Protein AF-A0A6V7IR27-F1 (afdb_monomer_lite)

Sequence (66 aa):
SGAIMGTVSYICMQYPDLKVAIVFLPMFGFTAASALKGLLCMDSLGCLFGWRFFDHAAHLGGALWG

Structure (mmCIF, N/CA/C/O backbone):
data_AF-A0A6V7IR27-F1
#
_entry.id   AF-A0A6V7IR27-F1
#
loop_
_atom_site.group_PDB
_atom_site.id
_atom_site.type_symbol
_atom_site.label_atom_id
_atom_site.label_alt_id
_atom_site.label_comp_id
_atom_site.label_asym_id
_atom_site.label_entity_id
_atom_site.label_seq_id
_atom_site.pdbx_PDB_ins_code
_atom_site.Cartn_x
_atom_site.Cartn_y
_atom_site.Cartn_z
_atom_site.occupancy
_atom_site.B_iso_or_equiv
_atom_site.auth_seq_id
_atom_site.auth_comp_id
_atom_site.auth_asym_id
_atom_site.auth_atom_id
_atom_site.pdbx_PDB_model_num
ATOM 1 N N . SER A 1 1 ? -2.366 -5.346 -10.572 1.00 78.44 1 SER A N 1
ATOM 2 C CA . SER A 1 1 ? -2.860 -5.385 -9.172 1.00 78.44 1 SER A CA 1
ATOM 3 C C . SER A 1 1 ? -3.432 -4.060 -8.641 1.00 78.44 1 SER A C 1
ATOM 5 O O . SER A 1 1 ? -4.096 -4.091 -7.612 1.00 78.44 1 SER A O 1
ATOM 7 N N . GLY A 1 2 ? -3.243 -2.907 -9.303 1.00 90.19 2 GLY A N 1
ATOM 8 C CA . GLY A 1 2 ? -3.652 -1.594 -8.767 1.00 90.19 2 GLY A CA 1
ATOM 9 C C . GLY A 1 2 ? -5.119 -1.453 -8.333 1.00 90.19 2 GLY A C 1
ATOM 10 O O . GLY A 1 2 ? -5.379 -0.853 -7.301 1.00 90.19 2 GLY A O 1
ATOM 11 N N . ALA A 1 3 ? -6.074 -2.081 -9.029 1.00 95.25 3 ALA A N 1
ATOM 12 C CA . ALA A 1 3 ? -7.487 -2.064 -8.621 1.00 95.25 3 ALA A CA 1
ATOM 13 C C . ALA A 1 3 ? -7.732 -2.701 -7.235 1.00 95.25 3 ALA A C 1
ATOM 15 O O . ALA A 1 3 ? -8.574 -2.235 -6.468 1.00 95.25 3 ALA A O 1
ATOM 16 N N . ILE A 1 4 ? -6.961 -3.741 -6.893 1.00 94.50 4 ILE A N 1
ATOM 17 C CA . ILE A 1 4 ? -7.009 -4.369 -5.567 1.00 94.50 4 ILE A CA 1
ATOM 18 C C . ILE A 1 4 ? -6.492 -3.373 -4.535 1.00 94.50 4 ILE A C 1
ATOM 20 O O . ILE A 1 4 ? -7.148 -3.155 -3.522 1.00 94.50 4 ILE A O 1
ATOM 24 N N . MET A 1 5 ? -5.355 -2.730 -4.821 1.00 95.88 5 MET A N 1
ATOM 2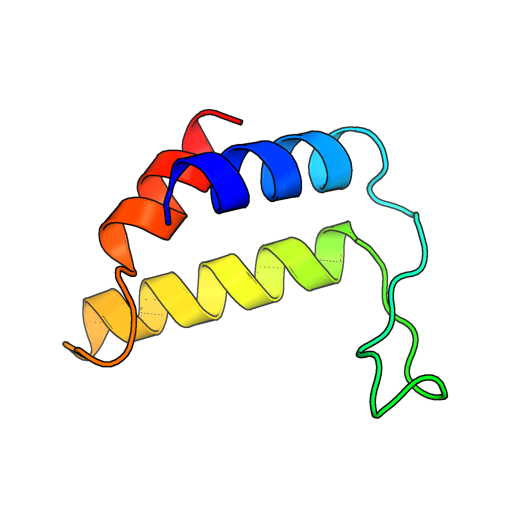5 C CA . MET A 1 5 ? -4.784 -1.743 -3.911 1.00 95.88 5 MET A CA 1
ATOM 26 C C . MET A 1 5 ? -5.716 -0.548 -3.699 1.00 95.88 5 MET A C 1
ATOM 28 O O . MET A 1 5 ? -5.852 -0.117 -2.565 1.00 95.88 5 MET A O 1
ATOM 32 N N . GLY A 1 6 ? -6.417 -0.082 -4.737 1.00 96.00 6 GLY A N 1
ATOM 33 C CA . GLY A 1 6 ? -7.438 0.960 -4.592 1.00 96.00 6 GLY A CA 1
ATOM 34 C C . GLY A 1 6 ? -8.616 0.525 -3.716 1.00 96.00 6 GLY A C 1
ATOM 35 O O . GLY A 1 6 ? -9.074 1.258 -2.851 1.00 96.00 6 GLY A O 1
ATOM 36 N N . THR A 1 7 ? -9.078 -0.719 -3.846 1.00 95.88 7 THR A N 1
ATOM 37 C CA . THR A 1 7 ? -10.136 -1.215 -2.947 1.00 95.88 7 THR A CA 1
ATOM 38 C C . THR A 1 7 ? -9.642 -1.304 -1.497 1.00 95.88 7 THR A C 1
ATOM 40 O O . THR A 1 7 ? -10.365 -0.958 -0.564 1.00 95.88 7 THR A O 1
ATOM 43 N N . VAL A 1 8 ? -8.397 -1.748 -1.296 1.00 95.12 8 VAL A N 1
ATOM 44 C CA . VAL A 1 8 ? -7.772 -1.842 0.031 1.00 95.12 8 VAL A CA 1
ATOM 45 C C . VAL A 1 8 ? -7.568 -0.456 0.643 1.00 95.12 8 VAL A C 1
ATOM 47 O O . VAL A 1 8 ? -7.934 -0.264 1.801 1.00 95.12 8 VAL A O 1
ATOM 50 N N . SER A 1 9 ? -7.032 0.512 -0.109 1.00 95.50 9 SER A N 1
ATOM 51 C CA . SER A 1 9 ? -6.831 1.882 0.372 1.00 95.50 9 SER A CA 1
ATOM 52 C C . SER A 1 9 ? -8.153 2.533 0.750 1.00 95.50 9 SER A C 1
ATOM 54 O O . SER A 1 9 ? -8.253 3.031 1.871 1.00 95.50 9 SER A O 1
ATOM 56 N N . TYR A 1 10 ? -9.186 2.398 -0.088 1.00 96.44 10 TYR A N 1
ATOM 57 C CA . TYR A 1 10 ? -10.525 2.914 0.191 1.00 96.44 10 TYR A CA 1
ATOM 58 C C . TYR A 1 10 ? -11.050 2.412 1.542 1.00 96.44 10 TYR A C 1
ATOM 60 O O . TYR A 1 10 ? -11.406 3.199 2.420 1.00 96.44 10 TYR A O 1
ATOM 68 N N . ILE A 1 11 ? -11.043 1.091 1.752 1.00 95.38 11 ILE A N 1
ATOM 69 C CA . ILE A 1 11 ? -11.540 0.485 2.994 1.00 95.38 11 ILE A CA 1
ATOM 70 C C . ILE A 1 11 ? -10.686 0.899 4.196 1.00 95.38 11 ILE A C 1
ATOM 72 O O . ILE A 1 11 ? -11.232 1.240 5.245 1.00 95.38 11 ILE A O 1
ATOM 76 N N . CYS A 1 12 ? -9.358 0.904 4.060 1.00 95.19 12 CYS A N 1
ATOM 77 C CA . CYS A 1 12 ? -8.459 1.310 5.138 1.00 95.19 12 CYS A CA 1
ATOM 78 C C . CYS A 1 12 ? -8.578 2.802 5.487 1.00 95.19 12 CYS A C 1
ATOM 80 O O . CYS A 1 12 ? -8.334 3.163 6.636 1.00 95.19 12 CYS A O 1
ATOM 82 N N . MET A 1 13 ? -8.953 3.662 4.536 1.00 94.31 13 MET A N 1
ATOM 83 C CA . MET A 1 13 ? -9.208 5.086 4.778 1.00 94.31 13 MET A CA 1
ATOM 84 C C . MET A 1 13 ? -10.592 5.329 5.388 1.00 94.31 13 MET A C 1
ATOM 86 O O . MET A 1 13 ? -10.714 6.192 6.254 1.00 94.31 13 MET A O 1
ATOM 90 N N . GLN A 1 14 ? -11.614 4.560 4.994 1.00 96.75 14 GLN A N 1
ATOM 91 C CA . GLN A 1 14 ? -12.955 4.641 5.590 1.00 96.75 14 GLN A CA 1
ATOM 92 C C . GLN A 1 14 ? -13.008 4.070 7.014 1.00 96.75 14 GLN A C 1
ATOM 94 O O . GLN A 1 14 ? -13.698 4.615 7.873 1.00 96.75 14 GLN A O 1
ATOM 99 N N . TYR A 1 15 ? -12.262 2.996 7.283 1.00 96.56 15 TYR A N 1
ATOM 100 C CA . TYR A 1 15 ? -12.254 2.301 8.574 1.00 96.56 15 TYR A CA 1
ATOM 101 C C . TYR A 1 15 ? -10.825 2.174 9.136 1.00 96.56 15 TYR A C 1
ATOM 103 O O . TYR A 1 15 ? -10.306 1.062 9.274 1.00 96.56 15 TYR A O 1
ATOM 111 N N . PRO A 1 16 ? -10.164 3.294 9.484 1.00 94.81 16 PRO A N 1
ATOM 112 C CA . PRO A 1 16 ? -8.740 3.314 9.830 1.00 94.81 16 PRO A CA 1
ATOM 113 C C . PRO A 1 16 ? -8.397 2.532 11.101 1.00 94.81 16 PRO A C 1
ATOM 115 O O . PRO A 1 16 ? -7.299 1.977 11.198 1.00 94.81 16 PRO A O 1
ATOM 118 N N . ASP A 1 17 ? -9.331 2.455 12.049 1.00 96.06 17 ASP A N 1
ATOM 119 C CA . ASP A 1 17 ? -9.143 1.807 13.351 1.00 96.06 17 ASP A CA 1
ATOM 120 C C . ASP A 1 17 ? -9.468 0.308 13.349 1.00 96.06 17 ASP A C 1
ATOM 122 O O . ASP A 1 17 ? -9.217 -0.377 14.347 1.00 96.06 17 ASP A O 1
ATOM 126 N N . LEU A 1 18 ? -9.982 -0.225 12.230 1.00 95.25 18 LEU A N 1
ATOM 127 C CA . LEU A 1 18 ? -10.260 -1.651 12.081 1.00 95.25 18 LEU A CA 1
ATOM 128 C C . LEU A 1 18 ? -8.985 -2.449 12.367 1.00 95.25 18 LEU A C 1
ATOM 130 O O . LEU A 1 18 ? -7.920 -2.172 11.809 1.00 95.25 18 LEU A O 1
ATOM 134 N N . LYS A 1 19 ? -9.083 -3.454 13.237 1.00 94.25 19 LYS A N 1
ATOM 135 C 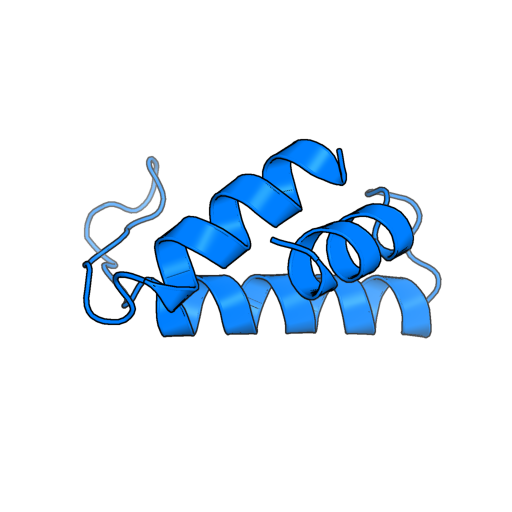CA . LYS A 1 19 ? -7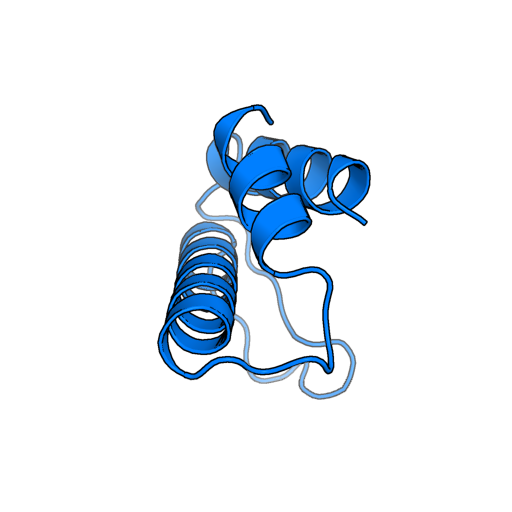.966 -4.356 13.508 1.00 94.25 19 LYS A CA 1
ATOM 136 C C . LYS A 1 19 ? -7.869 -5.392 12.398 1.00 94.25 19 LYS A C 1
ATOM 138 O O . LYS A 1 19 ? -8.799 -6.158 12.169 1.00 94.25 19 LYS A O 1
ATOM 143 N N . VAL A 1 20 ? -6.720 -5.413 11.740 1.00 92.94 20 VAL A N 1
ATOM 144 C CA . VAL A 1 20 ? -6.343 -6.406 10.740 1.00 92.94 20 VAL A CA 1
ATOM 145 C C . VAL A 1 20 ? -5.140 -7.187 11.251 1.00 92.94 20 VAL A C 1
ATOM 147 O O . VAL A 1 20 ? -4.325 -6.673 12.018 1.00 92.94 20 VAL A O 1
ATOM 150 N N . ALA A 1 21 ? -5.034 -8.443 10.843 1.00 93.50 21 ALA A N 1
ATOM 151 C CA . ALA A 1 21 ? -3.895 -9.292 11.152 1.00 93.50 21 ALA A CA 1
ATOM 152 C C . ALA A 1 21 ? -3.501 -10.075 9.902 1.00 93.50 21 ALA A C 1
ATOM 154 O O . ALA A 1 21 ? -4.317 -10.308 9.007 1.00 93.50 21 ALA A O 1
ATOM 155 N N . ILE A 1 22 ? -2.241 -10.490 9.843 1.00 91.31 22 ILE A N 1
ATOM 156 C CA . ILE A 1 22 ? -1.775 -11.392 8.792 1.00 91.31 22 ILE A CA 1
ATOM 157 C C . ILE A 1 22 ? -2.365 -12.772 9.086 1.00 91.31 22 ILE A C 1
ATOM 159 O O . ILE A 1 22 ? -2.280 -13.244 10.216 1.00 91.31 22 ILE A O 1
ATOM 163 N N . VAL A 1 23 ? -2.921 -13.439 8.071 1.00 91.94 23 VAL A N 1
ATOM 164 C CA . VAL A 1 23 ? -3.609 -14.739 8.222 1.00 91.94 23 VAL A CA 1
ATOM 165 C C . VAL A 1 23 ? -2.752 -15.769 8.972 1.00 91.94 23 VAL A C 1
ATOM 167 O O . VAL A 1 23 ? -3.257 -16.489 9.826 1.00 91.94 23 VAL A O 1
ATOM 170 N N . PHE A 1 24 ? -1.445 -15.798 8.703 1.00 93.56 24 PHE A N 1
ATOM 171 C CA . PHE A 1 24 ? -0.493 -16.717 9.339 1.00 93.56 24 PHE A CA 1
ATOM 172 C C . PHE A 1 24 ? 0.096 -16.211 10.668 1.00 93.56 24 PHE A C 1
ATOM 174 O O . PHE A 1 24 ? 0.781 -16.961 11.356 1.00 93.56 24 PHE A O 1
ATOM 181 N N . LEU A 1 25 ? -0.164 -14.955 11.043 1.00 93.62 25 LEU A N 1
ATOM 182 C CA . LEU A 1 25 ? 0.280 -14.335 12.296 1.00 93.62 25 LEU A CA 1
ATOM 183 C C . LEU A 1 25 ? -0.890 -13.602 12.996 1.00 93.62 25 LEU A C 1
ATOM 185 O O . LEU A 1 25 ? -0.821 -12.392 13.227 1.00 93.62 25 LEU A O 1
ATOM 189 N N . PRO A 1 26 ? -1.978 -14.312 13.359 1.00 89.88 26 PRO A N 1
ATOM 190 C CA . PRO A 1 26 ? -3.202 -13.698 13.884 1.00 89.88 26 PRO A CA 1
ATOM 191 C C . PRO A 1 26 ? -3.044 -13.092 15.288 1.00 89.88 26 PRO A C 1
ATOM 193 O O . PRO A 1 26 ? -3.855 -12.268 15.701 1.00 89.88 26 PRO A O 1
ATOM 196 N N . MET A 1 27 ? -1.997 -13.476 16.023 1.00 94.75 27 MET A N 1
ATOM 197 C CA . MET A 1 27 ? -1.654 -12.922 17.336 1.00 94.75 27 MET A CA 1
ATOM 198 C C . MET A 1 27 ? -1.114 -11.484 17.264 1.00 94.75 27 MET A C 1
ATOM 200 O O . MET A 1 27 ? -1.111 -10.782 18.273 1.00 94.75 27 MET A O 1
ATOM 204 N N . PHE A 1 28 ? -0.679 -11.031 16.082 1.00 90.69 28 PHE A N 1
ATOM 205 C CA . PHE A 1 28 ? -0.153 -9.687 15.852 1.00 90.69 28 PHE A CA 1
ATOM 206 C C . PHE A 1 28 ? -1.150 -8.849 15.044 1.00 90.69 28 PHE A C 1
ATOM 208 O O . PHE A 1 28 ? -1.020 -8.680 13.832 1.00 90.69 28 PHE A O 1
ATOM 215 N N . GLY A 1 29 ? -2.165 -8.323 15.731 1.00 90.81 29 GLY A N 1
ATOM 216 C CA . GLY A 1 29 ? -3.140 -7.403 15.147 1.00 90.81 29 GLY A CA 1
ATOM 217 C C . GLY A 1 29 ? -2.650 -5.952 15.133 1.00 90.81 29 GLY A C 1
ATOM 218 O O . GLY A 1 29 ? -2.136 -5.441 16.128 1.00 90.81 29 GLY A O 1
ATOM 219 N N . PHE A 1 30 ? -2.870 -5.253 14.025 1.00 94.75 30 PHE A N 1
ATOM 220 C CA . PHE A 1 30 ? -2.555 -3.834 13.840 1.00 94.75 30 PHE A CA 1
ATOM 221 C C . PHE A 1 30 ? -3.740 -3.100 13.204 1.00 94.75 30 PHE A C 1
ATOM 223 O O . PHE A 1 30 ? -4.722 -3.715 12.801 1.00 94.75 30 PHE A O 1
ATOM 230 N N . THR A 1 31 ? -3.714 -1.766 13.188 1.00 96.12 31 THR A N 1
ATOM 231 C CA . THR A 1 31 ? -4.805 -0.988 12.578 1.00 96.12 31 THR A CA 1
ATOM 232 C C . THR A 1 31 ? -4.715 -1.019 11.056 1.00 96.12 31 THR A C 1
ATOM 234 O O . THR A 1 31 ? -3.614 -1.046 10.501 1.00 96.12 31 THR A O 1
ATOM 237 N N . ALA A 1 32 ? -5.858 -0.960 10.378 1.00 95.50 32 ALA A N 1
ATOM 238 C CA . ALA A 1 32 ? -5.947 -0.863 8.925 1.00 95.50 32 ALA A CA 1
ATOM 239 C C . ALA A 1 32 ? -5.146 0.336 8.389 1.00 95.50 32 ALA A C 1
ATOM 241 O O . ALA A 1 32 ? -4.425 0.212 7.401 1.00 95.50 32 ALA A O 1
ATOM 242 N N . ALA A 1 33 ? -5.155 1.466 9.102 1.00 94.94 33 ALA A N 1
ATOM 243 C CA . ALA A 1 33 ? -4.315 2.611 8.760 1.00 94.94 33 ALA A CA 1
ATOM 244 C C . ALA A 1 33 ? -2.808 2.294 8.816 1.00 94.94 33 ALA A C 1
ATOM 246 O O . ALA A 1 33 ? -2.047 2.730 7.952 1.00 94.94 33 ALA A O 1
ATOM 247 N N . SER A 1 34 ? -2.356 1.537 9.822 1.00 96.06 34 SER A N 1
ATOM 248 C CA . SER A 1 34 ? -0.950 1.115 9.921 1.00 96.06 34 SER A CA 1
ATOM 249 C C . SER A 1 34 ? -0.591 0.114 8.823 1.00 96.06 34 SER A C 1
ATOM 251 O O . SER A 1 34 ? 0.493 0.202 8.250 1.00 96.06 34 SER A O 1
ATOM 253 N N . ALA A 1 35 ? -1.523 -0.785 8.491 1.00 94.81 35 ALA A N 1
ATOM 254 C CA . ALA A 1 35 ? -1.391 -1.738 7.393 1.00 94.81 35 ALA A CA 1
ATOM 255 C C . ALA A 1 35 ? -1.148 -1.027 6.058 1.00 94.81 35 ALA A C 1
ATOM 257 O O . ALA A 1 35 ? -0.166 -1.307 5.370 1.00 94.81 35 ALA A O 1
ATOM 258 N N . LEU A 1 36 ? -2.015 -0.061 5.735 1.00 95.69 36 LEU A N 1
ATOM 259 C CA . LEU A 1 36 ? -1.946 0.708 4.498 1.00 95.69 36 LEU A CA 1
ATOM 260 C C . LEU A 1 36 ? -0.641 1.508 4.407 1.00 95.69 36 LEU A C 1
ATOM 262 O O . LEU A 1 36 ? 0.037 1.463 3.384 1.00 95.69 36 LEU A O 1
ATOM 266 N N . LYS A 1 37 ? -0.237 2.185 5.491 1.00 95.38 37 LYS A N 1
ATOM 267 C CA . LYS A 1 37 ? 1.043 2.915 5.542 1.00 95.38 37 LYS A CA 1
ATOM 268 C C . LYS A 1 37 ? 2.241 1.992 5.318 1.00 95.38 37 LYS A C 1
ATOM 270 O O . LYS A 1 37 ? 3.173 2.373 4.616 1.00 95.38 37 LYS A O 1
ATOM 275 N N . GLY A 1 38 ? 2.214 0.788 5.891 1.00 95.44 38 GLY A N 1
ATOM 276 C CA . GLY A 1 38 ? 3.253 -0.220 5.687 1.00 95.44 38 GLY A CA 1
ATOM 277 C C . GLY A 1 38 ? 3.362 -0.662 4.225 1.00 95.44 38 GLY A C 1
ATOM 278 O O . GLY A 1 38 ? 4.465 -0.683 3.682 1.00 95.44 38 GLY A O 1
ATOM 279 N N . LEU A 1 39 ? 2.227 -0.942 3.576 1.00 94.31 39 LEU A N 1
ATOM 280 C CA . LEU A 1 39 ? 2.164 -1.300 2.152 1.00 94.31 39 LEU A CA 1
ATOM 281 C C . LEU A 1 39 ? 2.696 -0.180 1.255 1.00 94.31 39 LEU A C 1
ATOM 283 O O . LEU A 1 39 ? 3.598 -0.416 0.457 1.00 94.31 39 LEU A O 1
ATOM 287 N N . LEU A 1 40 ? 2.226 1.053 1.457 1.00 95.81 40 LEU A N 1
ATOM 288 C CA . LEU A 1 40 ? 2.697 2.222 0.709 1.00 95.81 40 LEU A CA 1
ATOM 289 C C . LEU A 1 40 ? 4.199 2.471 0.888 1.00 95.81 40 LEU A C 1
ATOM 291 O O . LEU A 1 40 ? 4.888 2.811 -0.075 1.00 95.81 40 LEU A O 1
ATOM 295 N N . CYS A 1 41 ? 4.715 2.294 2.107 1.00 96.56 41 CYS A N 1
ATOM 296 C CA . CYS A 1 41 ? 6.143 2.401 2.387 1.00 96.56 41 CYS A CA 1
ATOM 297 C C . CYS A 1 41 ? 6.930 1.328 1.623 1.00 96.56 41 CYS A C 1
ATOM 299 O O . CYS A 1 41 ? 7.894 1.655 0.935 1.00 96.56 41 CYS A O 1
ATOM 301 N N . MET A 1 42 ? 6.486 0.068 1.668 1.00 95.38 42 MET A N 1
ATOM 302 C CA . MET A 1 42 ? 7.124 -1.030 0.939 1.00 95.38 42 MET A CA 1
ATOM 303 C C . MET A 1 42 ? 7.124 -0.788 -0.575 1.00 95.38 42 MET A C 1
ATOM 305 O O . MET A 1 42 ? 8.163 -0.954 -1.205 1.00 95.38 42 MET A O 1
ATOM 309 N N . ASP A 1 43 ? 6.000 -0.360 -1.155 1.00 94.38 43 ASP A N 1
ATOM 310 C CA . ASP A 1 43 ? 5.913 -0.074 -2.589 1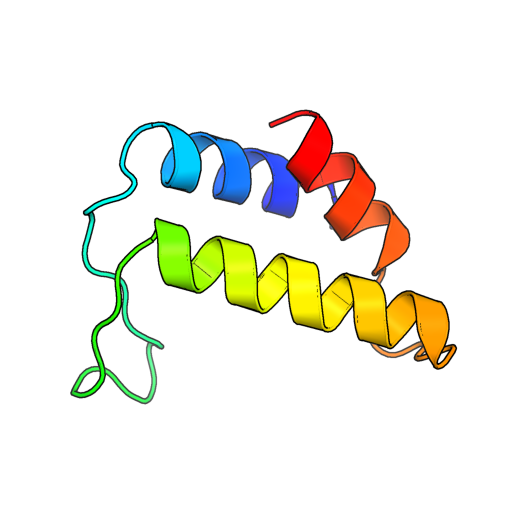.00 94.38 43 ASP A CA 1
ATOM 311 C C . ASP A 1 43 ? 6.769 1.134 -2.990 1.00 94.38 43 ASP A C 1
ATOM 313 O O . ASP A 1 43 ? 7.414 1.116 -4.036 1.00 94.38 43 ASP A O 1
ATOM 317 N N . SER A 1 44 ? 6.850 2.160 -2.138 1.00 95.12 44 SER A N 1
ATOM 318 C CA . SER A 1 44 ? 7.729 3.315 -2.365 1.00 95.12 44 SER A CA 1
ATOM 319 C C . SER A 1 44 ? 9.204 2.915 -2.338 1.00 95.12 44 SER A C 1
ATOM 321 O O . SER A 1 44 ? 9.967 3.323 -3.214 1.00 95.12 44 SER A O 1
ATOM 323 N N . LEU A 1 45 ? 9.607 2.081 -1.373 1.00 96.75 45 LEU A N 1
ATOM 324 C CA . LEU A 1 45 ? 10.963 1.530 -1.306 1.00 96.75 45 LEU A CA 1
ATOM 325 C C . LEU A 1 45 ? 11.236 0.596 -2.490 1.00 96.75 45 LEU A C 1
ATOM 327 O O . LEU A 1 45 ? 12.312 0.666 -3.071 1.00 96.75 45 LEU A O 1
ATOM 331 N N . GLY A 1 46 ? 10.261 -0.217 -2.898 1.00 95.12 46 GLY A N 1
ATOM 332 C CA . GLY A 1 46 ? 10.361 -1.078 -4.074 1.00 95.12 46 GLY A CA 1
ATOM 333 C C . GLY A 1 46 ? 10.580 -0.285 -5.360 1.00 95.12 46 GLY A C 1
ATOM 334 O O . GLY A 1 46 ? 11.472 -0.618 -6.138 1.00 95.12 46 GLY A O 1
ATOM 335 N N . CYS A 1 47 ? 9.853 0.820 -5.544 1.00 94.00 47 CYS A N 1
ATOM 336 C CA . CYS A 1 47 ? 10.091 1.766 -6.635 1.00 94.00 47 CYS A CA 1
ATOM 337 C C . CYS A 1 47 ? 11.483 2.413 -6.546 1.00 94.00 47 CYS A C 1
ATOM 339 O O . CYS A 1 47 ? 12.187 2.476 -7.552 1.00 94.00 47 CYS A O 1
ATOM 341 N N . LEU A 1 48 ? 11.894 2.870 -5.357 1.00 95.19 48 LEU A N 1
ATOM 342 C CA . LEU A 1 48 ? 13.167 3.570 -5.155 1.00 95.19 48 LEU A CA 1
ATOM 343 C C . LEU A 1 48 ? 14.386 2.660 -5.367 1.00 95.19 48 LEU A C 1
ATOM 345 O O . LEU A 1 48 ? 15.367 3.073 -5.979 1.00 95.19 48 LEU A O 1
ATOM 349 N N . PHE A 1 49 ? 14.324 1.421 -4.879 1.00 95.06 49 PHE A N 1
ATOM 350 C CA . PHE A 1 49 ? 15.397 0.430 -4.992 1.00 95.06 49 PHE A CA 1
ATOM 351 C C . PHE A 1 49 ? 15.292 -0.444 -6.251 1.00 95.06 49 PHE A C 1
ATOM 353 O O . PHE A 1 49 ? 16.106 -1.350 -6.434 1.00 95.06 49 PHE A O 1
ATOM 360 N N . GLY A 1 50 ? 14.313 -0.192 -7.125 1.00 91.88 50 GLY A N 1
ATOM 361 C CA . GLY A 1 50 ? 14.159 -0.898 -8.398 1.00 91.88 50 GLY A CA 1
ATOM 362 C C . GLY A 1 50 ? 13.780 -2.377 -8.261 1.00 91.88 50 GLY A C 1
ATOM 363 O O . GLY A 1 50 ? 14.173 -3.195 -9.097 1.00 91.88 50 GLY A O 1
ATOM 364 N N . TRP A 1 51 ? 13.038 -2.748 -7.214 1.00 94.94 51 TRP A N 1
ATOM 365 C CA . TRP A 1 51 ? 12.524 -4.108 -7.049 1.00 94.94 51 TRP A CA 1
ATOM 366 C C . TRP A 1 51 ? 11.516 -4.444 -8.153 1.00 94.94 51 TRP A C 1
ATOM 368 O O . TRP A 1 51 ? 10.697 -3.621 -8.550 1.00 94.94 51 TRP A O 1
ATOM 378 N N . ARG A 1 52 ? 11.579 -5.682 -8.658 1.00 86.56 52 ARG A N 1
ATOM 379 C CA . ARG A 1 52 ? 10.729 -6.167 -9.765 1.00 86.56 52 ARG A CA 1
ATOM 380 C C . ARG A 1 52 ? 9.772 -7.289 -9.355 1.00 86.56 52 A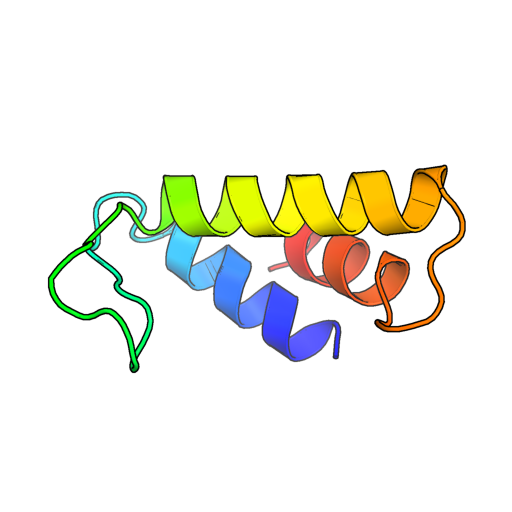RG A C 1
ATOM 382 O O . ARG A 1 52 ? 9.148 -7.895 -10.215 1.00 86.56 52 ARG A O 1
ATOM 389 N N . PHE A 1 53 ? 9.695 -7.593 -8.058 1.00 77.00 53 PHE A N 1
ATOM 390 C CA . PHE A 1 53 ? 8.854 -8.671 -7.527 1.00 77.00 53 PHE A CA 1
ATOM 391 C C . PHE A 1 53 ? 7.355 -8.318 -7.526 1.00 77.00 53 PHE A C 1
ATOM 393 O O . PHE A 1 53 ? 6.535 -9.227 -7.619 1.00 77.00 53 PHE A O 1
ATOM 400 N N . PHE A 1 54 ? 6.992 -7.028 -7.460 1.00 83.62 54 PHE A N 1
ATOM 401 C CA . PHE A 1 54 ? 5.604 -6.550 -7.492 1.00 83.62 54 PHE A CA 1
ATOM 402 C C . PHE A 1 54 ? 5.420 -5.370 -8.458 1.00 83.62 54 PHE A C 1
ATOM 404 O O . PHE A 1 54 ? 6.365 -4.637 -8.750 1.00 83.62 54 PHE A O 1
ATOM 411 N N . ASP A 1 55 ? 4.177 -5.136 -8.894 1.00 86.44 55 ASP A N 1
ATOM 412 C CA . ASP A 1 55 ? 3.779 -3.957 -9.679 1.00 86.44 55 ASP A CA 1
ATOM 413 C C . ASP A 1 55 ? 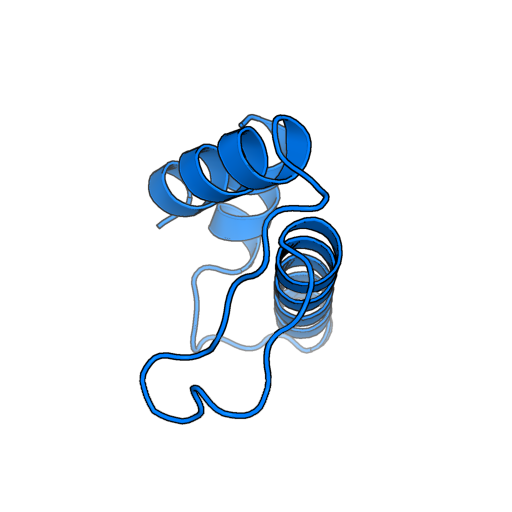3.676 -2.702 -8.785 1.00 86.44 55 ASP A C 1
ATOM 415 O O . ASP A 1 55 ? 2.610 -2.092 -8.655 1.00 86.44 55 ASP A O 1
ATOM 419 N N . HIS A 1 56 ? 4.780 -2.315 -8.143 1.00 92.12 56 HIS A N 1
ATOM 420 C CA . HIS A 1 56 ? 4.824 -1.265 -7.116 1.00 92.12 56 HIS A CA 1
ATOM 421 C C . HIS A 1 56 ? 4.183 0.060 -7.567 1.00 92.12 56 HIS A C 1
ATOM 423 O O . HIS A 1 56 ? 3.373 0.644 -6.849 1.00 92.12 56 HIS A O 1
ATOM 429 N N . ALA A 1 57 ? 4.461 0.511 -8.795 1.00 90.88 57 ALA A N 1
ATOM 430 C CA . ALA A 1 57 ? 3.856 1.728 -9.343 1.00 90.88 57 ALA A CA 1
ATOM 431 C C . ALA A 1 57 ? 2.331 1.605 -9.527 1.00 90.88 57 ALA A C 1
ATOM 433 O O . ALA A 1 57 ? 1.598 2.567 -9.296 1.00 90.88 57 ALA A O 1
ATOM 434 N N . ALA A 1 58 ? 1.835 0.419 -9.899 1.00 92.12 58 ALA A N 1
ATOM 435 C CA . ALA A 1 58 ? 0.401 0.173 -10.017 1.00 92.12 58 ALA A CA 1
ATOM 436 C C . ALA A 1 58 ? -0.278 0.126 -8.643 1.00 92.12 58 ALA A C 1
ATOM 438 O O . ALA A 1 58 ? -1.421 0.563 -8.522 1.00 92.12 58 ALA A O 1
ATOM 439 N N . HIS A 1 59 ? 0.405 -0.378 -7.609 1.00 94.38 59 HIS A N 1
ATOM 440 C CA . HIS A 1 59 ? -0.088 -0.312 -6.235 1.00 94.38 59 HIS A CA 1
ATOM 441 C C . HIS A 1 59 ? -0.187 1.130 -5.741 1.00 94.38 59 HIS A C 1
ATOM 443 O O . HIS A 1 59 ? -1.258 1.528 -5.296 1.00 94.38 59 HIS A O 1
ATOM 449 N N . LEU A 1 60 ? 0.873 1.930 -5.886 1.00 94.00 60 LEU A N 1
ATOM 450 C CA . LEU A 1 60 ? 0.857 3.341 -5.484 1.00 94.00 60 LEU A CA 1
ATOM 451 C C . LEU A 1 60 ? -0.230 4.127 -6.228 1.00 94.00 60 LEU A C 1
ATOM 453 O O . LEU A 1 60 ? -0.996 4.852 -5.603 1.00 94.00 60 LEU A O 1
ATOM 457 N N . GLY A 1 61 ? -0.348 3.938 -7.547 1.00 92.94 61 GLY A N 1
ATOM 458 C CA . GLY A 1 61 ? -1.405 4.566 -8.344 1.00 92.94 61 GLY A CA 1
ATOM 459 C C . GLY A 1 61 ? -2.811 4.131 -7.921 1.00 92.94 61 GLY A C 1
ATOM 460 O O . GLY A 1 61 ? -3.705 4.965 -7.820 1.00 92.94 61 GLY A O 1
ATOM 461 N N . GLY A 1 62 ? -2.997 2.843 -7.617 1.00 93.38 62 GLY A N 1
ATOM 462 C CA . GLY A 1 62 ? -4.250 2.319 -7.079 1.00 93.38 62 GLY A CA 1
ATOM 463 C C . GLY A 1 62 ? -4.599 2.923 -5.721 1.00 93.38 62 GLY A C 1
ATOM 464 O O . GLY A 1 62 ? -5.712 3.398 -5.541 1.00 93.38 62 GLY A O 1
ATOM 465 N N . ALA A 1 63 ? -3.633 2.970 -4.803 1.00 94.62 63 ALA A N 1
ATOM 466 C CA . ALA A 1 63 ? -3.823 3.503 -3.459 1.00 94.62 63 ALA A CA 1
ATOM 467 C C . ALA A 1 63 ? -4.117 5.010 -3.422 1.00 94.62 63 ALA A C 1
ATOM 469 O O . ALA A 1 63 ? -4.734 5.491 -2.480 1.00 94.62 63 ALA A O 1
ATOM 470 N N . LEU A 1 64 ? -3.645 5.764 -4.420 1.00 93.69 64 LEU A N 1
ATOM 471 C CA . LEU A 1 64 ? -3.932 7.194 -4.548 1.00 93.69 64 LEU A CA 1
ATOM 472 C C . LEU A 1 64 ? -5.373 7.478 -4.990 1.00 93.69 64 LEU A C 1
ATOM 474 O O . LEU A 1 64 ? -5.863 8.577 -4.742 1.00 93.69 64 LEU A O 1
ATOM 478 N N . TRP A 1 65 ? -6.020 6.535 -5.681 1.00 92.38 65 TRP A N 1
ATOM 479 C CA . TRP A 1 65 ? -7.323 6.748 -6.324 1.00 92.38 65 TRP A CA 1
ATOM 480 C C . TRP A 1 65 ? -8.468 5.916 -5.735 1.00 92.38 65 TRP A C 1
ATOM 482 O O . TRP A 1 65 ? -9.604 6.023 -6.199 1.00 92.38 65 TRP A O 1
ATOM 492 N N . GLY A 1 66 ? -8.170 5.068 -4.754 1.00 84.12 66 GLY A N 1
ATOM 493 C CA . GLY A 1 66 ? -9.158 4.330 -3.977 1.00 84.12 66 GLY A CA 1
ATOM 494 C C . GLY A 1 66 ? -9.310 4.926 -2.598 1.00 84.12 66 GLY A C 1
ATOM 495 O O . GLY A 1 66 ? -10.451 5.270 -2.240 1.00 84.12 66 GLY A O 1
#

Radius of gyration: 12.07 Å; chains: 1; bounding box: 28×24×27 Å

Organism: NCBI:txid1563983

InterPro domains:
  IPR035952 Rhomboid-like superfamily [G3DSA:1.20.1540.10] (1-66)
  IPR035952 Rhomboid-like superfamily [SSF144091] (1-66)

Foldseek 3Di:
DLQVLLVLLVVCVVQVQDWDDDPVGNVDTDTSVVVNVVLLVVLVVCVVVVPDPDPSVSNNVSNVND

Secondary structure (DSSP, 8-state):
-HHHHHHHHHHHHHSTT-EEEETTEEEEEEEHHHHHHHHHHHHHHHHHTT--SS-HHHHHHHHHH-

pLDDT: mean 93.28, std 3.89, range [77.0, 96.75]